Protein AF-A0A0B1T6F0-F1 (afdb_monomer_lite)

Foldseek 3Di:
DDDPPPPVVVLQAKFKFFQDWADDPVPPDIRDGGFTWHWDDPPDQQKIWTDTPPDPVRDIDIDTPVRIDIAHGQKDKDADCAWDADVVVRDTDHHGGIDIGGHD

Secondary structure (DSSP, 8-state):
-------TTTTTS-EEEE-S-B--TTSPPPB-TT-EEEEEP-S-SSEEEEEETT-TT---EEEEGGGEEEEPTTEEEEE--S-EEEGGGTEEE-TT-EEEEE--

Organism: Oesophagostomum dentatum (NCBI:txid61180)

Structure (mmCIF, N/CA/C/O backbone):
data_AF-A0A0B1T6F0-F1
#
_entry.id   AF-A0A0B1T6F0-F1
#
loop_
_atom_site.group_PDB
_atom_site.id
_atom_site.type_symbol
_atom_site.label_atom_id
_atom_site.label_alt_id
_atom_site.label_comp_id
_atom_site.label_asym_id
_atom_site.label_entity_id
_atom_site.label_seq_id
_atom_site.pdbx_PDB_ins_code
_atom_site.Cartn_x
_atom_site.Cartn_y
_atom_site.Cartn_z
_atom_site.occupancy
_atom_site.B_iso_or_equiv
_atom_site.auth_seq_id
_atom_site.auth_comp_id
_atom_site.auth_asym_id
_atom_site.auth_atom_id
_atom_site.pdbx_PDB_model_num
ATOM 1 N N . MET A 1 1 ? 20.802 -20.858 14.584 1.00 33.06 1 MET A N 1
ATOM 2 C CA . MET A 1 1 ? 19.427 -20.332 14.430 1.00 33.06 1 MET A CA 1
ATOM 3 C C . MET A 1 1 ? 19.444 -18.860 14.827 1.00 33.06 1 MET A C 1
ATOM 5 O O . MET A 1 1 ? 19.385 -18.563 16.009 1.00 33.06 1 MET A O 1
ATOM 9 N N . SER A 1 2 ? 19.662 -17.945 13.875 1.00 32.31 2 SER A N 1
ATOM 10 C CA . SER A 1 2 ? 19.723 -16.509 14.184 1.00 32.31 2 SER A CA 1
ATOM 11 C C . SER A 1 2 ? 18.312 -15.927 14.134 1.00 32.31 2 SER A C 1
ATOM 13 O O . SER A 1 2 ? 17.661 -15.950 13.089 1.00 32.31 2 SER A O 1
ATOM 15 N N . SER A 1 3 ? 17.831 -15.483 15.293 1.00 40.06 3 SER A N 1
ATOM 16 C CA . SER A 1 3 ? 16.549 -14.807 15.467 1.00 40.06 3 SER A CA 1
ATOM 17 C C . SER A 1 3 ? 16.570 -13.490 14.689 1.00 40.06 3 SER A C 1
ATOM 19 O O . SER A 1 3 ? 17.365 -12.598 14.992 1.00 40.06 3 SER A O 1
ATOM 21 N N . ARG A 1 4 ? 15.723 -13.374 13.658 1.00 49.31 4 ARG A N 1
ATOM 22 C CA . ARG A 1 4 ? 15.510 -12.128 12.912 1.00 49.31 4 ARG A CA 1
ATOM 23 C C . ARG A 1 4 ? 14.767 -11.148 13.820 1.00 49.31 4 ARG A C 1
ATOM 25 O O . ARG A 1 4 ? 13.549 -11.026 13.746 1.00 49.31 4 ARG A O 1
ATOM 32 N N . ARG A 1 5 ? 15.499 -10.456 14.694 1.00 43.06 5 ARG A N 1
ATOM 33 C CA . ARG A 1 5 ? 15.021 -9.212 15.301 1.00 43.06 5 ARG A CA 1
ATOM 34 C C . ARG A 1 5 ? 14.833 -8.217 14.159 1.00 43.06 5 ARG A C 1
ATOM 36 O O . ARG A 1 5 ? 15.804 -7.620 13.707 1.00 43.06 5 ARG A O 1
ATOM 43 N N . GLY A 1 6 ? 13.599 -8.078 13.674 1.00 45.72 6 GLY A N 1
ATOM 44 C CA . GLY A 1 6 ? 13.203 -6.882 12.941 1.00 45.72 6 GLY A CA 1
ATOM 45 C C . GLY A 1 6 ? 13.559 -5.691 13.822 1.00 45.72 6 GLY A C 1
ATOM 46 O O . GLY A 1 6 ? 13.142 -5.632 14.980 1.00 45.72 6 GLY A O 1
ATOM 47 N N . SER A 1 7 ? 14.446 -4.831 13.336 1.00 44.28 7 SER A N 1
ATOM 48 C CA . SER A 1 7 ? 14.979 -3.711 14.097 1.00 44.28 7 SER A CA 1
ATOM 49 C C . SER A 1 7 ? 13.817 -2.849 14.586 1.00 44.28 7 SER A C 1
ATOM 51 O O . SER A 1 7 ? 13.143 -2.218 13.778 1.00 44.28 7 SER A O 1
ATOM 53 N N . ALA A 1 8 ? 13.593 -2.793 15.902 1.00 46.66 8 ALA A N 1
ATOM 54 C CA . ALA A 1 8 ? 12.579 -1.925 16.511 1.00 46.66 8 ALA A CA 1
ATOM 55 C C . ALA A 1 8 ? 12.738 -0.450 16.081 1.00 46.66 8 ALA A C 1
ATOM 57 O O . ALA A 1 8 ? 11.772 0.300 16.078 1.00 46.66 8 ALA A O 1
ATOM 58 N N . ALA A 1 9 ? 13.939 -0.058 15.639 1.00 42.50 9 ALA A N 1
ATOM 59 C CA . ALA A 1 9 ? 14.231 1.247 15.058 1.00 42.50 9 ALA A CA 1
ATOM 60 C C . ALA A 1 9 ? 13.461 1.548 13.754 1.00 42.50 9 ALA A C 1
ATOM 62 O O . ALA A 1 9 ? 13.019 2.676 13.577 1.00 42.50 9 ALA A O 1
ATOM 63 N N . ALA A 1 10 ? 13.231 0.561 12.878 1.00 48.50 10 ALA A N 1
ATOM 64 C CA . ALA A 1 10 ? 12.471 0.760 11.635 1.00 48.50 10 ALA A CA 1
ATOM 65 C C . ALA A 1 10 ? 10.959 0.926 11.888 1.00 48.50 10 ALA A C 1
ATOM 67 O O . ALA A 1 10 ? 10.236 1.504 11.081 1.00 48.50 10 ALA A O 1
ATOM 68 N N . MET A 1 11 ? 10.475 0.461 13.047 1.00 49.25 11 MET A N 1
ATOM 69 C CA . MET A 1 11 ? 9.099 0.698 13.496 1.00 49.25 11 MET A CA 1
ATOM 70 C C . MET A 1 11 ? 8.886 2.136 14.005 1.00 49.25 11 MET A C 1
ATOM 72 O O . MET A 1 11 ? 7.743 2.564 14.118 1.00 49.25 11 MET A O 1
ATOM 76 N N . LEU A 1 12 ? 9.955 2.892 14.298 1.00 46.78 12 LEU A N 1
ATOM 77 C CA . LEU A 1 12 ? 9.871 4.231 14.899 1.00 46.78 12 LEU A CA 1
ATOM 78 C C . LEU A 1 12 ? 9.815 5.376 13.877 1.00 46.78 12 LEU A C 1
ATOM 80 O O . LEU A 1 12 ? 9.325 6.451 14.208 1.00 46.78 12 LEU A O 1
ATOM 84 N N . THR A 1 13 ? 10.280 5.175 12.644 1.00 54.91 13 THR A N 1
ATOM 85 C CA . THR A 1 13 ? 10.396 6.248 11.634 1.00 54.91 13 THR A CA 1
ATOM 86 C C . THR A 1 13 ? 9.156 6.460 10.766 1.00 54.91 13 THR A C 1
ATOM 88 O O . THR A 1 13 ? 9.182 7.292 9.864 1.00 54.91 13 THR A O 1
ATOM 91 N N . GLY A 1 14 ? 8.061 5.745 11.034 1.00 69.44 14 GLY A N 1
ATOM 92 C CA . GLY A 1 14 ? 6.927 5.697 10.114 1.00 69.44 14 GLY A CA 1
ATOM 93 C C . GLY A 1 14 ? 7.323 5.126 8.744 1.00 69.44 14 GLY A C 1
ATOM 94 O O . GLY A 1 14 ? 8.467 4.725 8.520 1.00 69.44 14 GLY A O 1
ATOM 95 N N . GLY A 1 15 ? 6.371 5.011 7.826 1.00 87.56 15 GLY A N 1
ATOM 96 C CA . GLY A 1 15 ? 6.638 4.532 6.466 1.00 87.56 15 GLY A CA 1
ATOM 97 C C . GLY A 1 15 ? 5.426 3.895 5.811 1.00 87.56 15 GLY A C 1
ATOM 98 O O . GLY A 1 15 ? 4.384 3.741 6.440 1.00 87.56 15 GLY A O 1
ATOM 99 N N . TYR A 1 16 ? 5.554 3.519 4.542 1.00 93.94 16 TYR A N 1
ATOM 100 C CA . TYR A 1 16 ? 4.444 2.934 3.802 1.00 93.94 16 TYR A CA 1
ATOM 101 C C . TYR A 1 16 ? 4.429 1.414 3.940 1.00 93.94 16 TYR A C 1
ATOM 103 O O . TYR A 1 16 ? 5.463 0.748 3.849 1.00 93.94 16 TYR A O 1
ATOM 111 N N . VAL A 1 17 ? 3.236 0.867 4.147 1.00 95.38 17 VAL A N 1
ATOM 112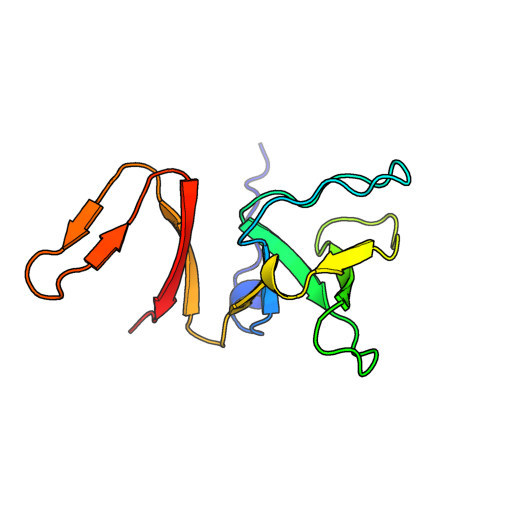 C CA . VAL A 1 17 ? 2.972 -0.573 4.154 1.00 95.38 17 VAL A CA 1
ATOM 113 C C . VAL A 1 17 ? 2.003 -0.920 3.034 1.00 95.38 17 VAL A C 1
ATOM 115 O O . VAL A 1 17 ? 1.064 -0.170 2.776 1.00 95.38 17 VAL A O 1
ATOM 118 N N . VAL A 1 18 ? 2.206 -2.059 2.380 1.00 95.38 18 VAL A N 1
ATOM 119 C CA . VAL A 1 18 ? 1.298 -2.578 1.354 1.00 95.38 18 VAL A CA 1
ATOM 120 C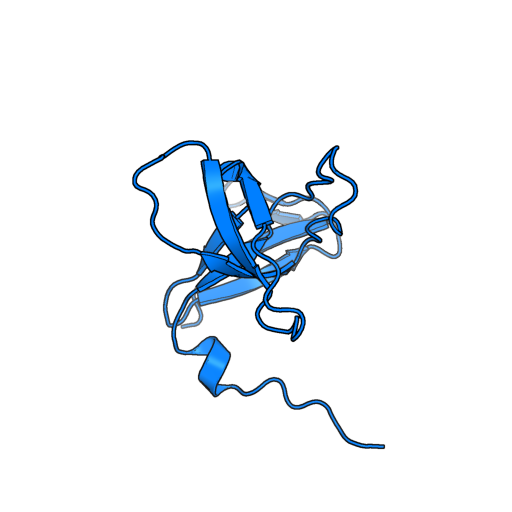 C . VAL A 1 18 ? 0.006 -3.081 2.003 1.00 95.38 18 VAL A C 1
ATOM 122 O O . VAL A 1 18 ? 0.027 -3.990 2.836 1.00 95.38 18 VAL A O 1
ATOM 125 N N . ILE A 1 19 ? -1.122 -2.502 1.594 1.00 96.00 19 ILE A N 1
ATOM 126 C CA . ILE A 1 19 ? -2.485 -2.836 2.037 1.00 96.00 19 ILE A CA 1
ATOM 127 C C . ILE A 1 19 ? -3.350 -3.461 0.934 1.00 96.00 19 ILE A C 1
ATOM 129 O O . ILE A 1 19 ? -4.380 -4.051 1.249 1.00 96.00 19 ILE A O 1
ATOM 133 N N . HIS A 1 20 ? -2.922 -3.386 -0.331 1.00 95.62 20 HIS A N 1
ATOM 134 C CA . HIS A 1 20 ? -3.488 -4.170 -1.430 1.00 95.62 20 HIS A CA 1
ATOM 135 C C . HIS A 1 20 ? -2.369 -4.769 -2.276 1.00 95.62 20 HIS A C 1
ATOM 137 O O . HIS A 1 20 ? -1.398 -4.087 -2.606 1.00 95.62 20 HIS A O 1
ATOM 143 N N . GLU A 1 21 ? -2.527 -6.036 -2.652 1.00 94.44 21 GLU A N 1
ATOM 144 C CA . GLU A 1 21 ? -1.598 -6.694 -3.569 1.00 94.44 21 GLU A CA 1
ATOM 145 C C . GLU A 1 21 ? -1.665 -6.061 -4.957 1.00 94.44 21 GLU A C 1
ATOM 147 O O . GLU A 1 21 ? -2.717 -5.604 -5.411 1.00 94.44 21 GLU A O 1
ATOM 152 N N . TYR A 1 22 ? -0.530 -6.056 -5.646 1.00 95.00 22 TYR A N 1
ATOM 153 C CA . TYR A 1 22 ? -0.444 -5.540 -7.004 1.00 95.00 22 TYR A CA 1
ATOM 154 C C . TYR A 1 22 ? 0.612 -6.302 -7.792 1.00 95.00 22 TYR A C 1
ATOM 156 O O . TYR A 1 22 ? 1.769 -6.370 -7.383 1.00 95.00 22 TYR A O 1
ATOM 164 N N . ALA A 1 23 ? 0.218 -6.857 -8.935 1.00 94.06 23 ALA A N 1
ATOM 165 C CA . ALA A 1 23 ? 1.106 -7.552 -9.855 1.00 94.06 23 ALA A CA 1
ATOM 166 C C . ALA A 1 23 ? 1.282 -6.707 -11.129 1.00 94.06 23 ALA A C 1
ATOM 168 O O . ALA A 1 23 ? 0.364 -6.646 -11.950 1.00 94.06 23 ALA A O 1
ATOM 169 N N . PRO A 1 24 ? 2.437 -6.043 -11.310 1.00 88.75 24 PRO A N 1
ATOM 170 C CA . PRO A 1 24 ? 2.715 -5.271 -12.514 1.00 88.75 24 PRO A CA 1
ATOM 171 C C . PRO A 1 24 ? 2.736 -6.164 -13.763 1.00 88.75 24 PRO A C 1
ATOM 173 O O . PRO A 1 24 ? 3.330 -7.242 -13.762 1.00 88.75 24 PRO A O 1
ATOM 176 N N . SER A 1 25 ? 2.179 -5.686 -14.877 1.00 87.94 25 SER A N 1
ATOM 177 C CA . SER A 1 25 ? 2.191 -6.416 -16.158 1.00 87.94 25 SER A CA 1
ATOM 178 C C . SER A 1 25 ? 3.582 -6.525 -16.800 1.00 87.94 25 SER A C 1
ATOM 180 O O . SER A 1 25 ? 3.799 -7.350 -17.682 1.00 87.94 25 SER A O 1
ATOM 182 N N . ASN A 1 26 ? 4.547 -5.722 -16.344 1.00 84.69 26 ASN A N 1
ATOM 183 C CA . ASN A 1 26 ? 5.918 -5.669 -16.860 1.00 84.69 26 ASN A CA 1
ATOM 184 C C . ASN A 1 26 ? 6.859 -6.750 -16.278 1.00 84.69 26 ASN A C 1
ATOM 186 O O . ASN A 1 26 ? 8.079 -6.651 -16.426 1.00 84.69 26 ASN A O 1
ATOM 190 N N . GLY A 1 27 ? 6.316 -7.750 -15.574 1.00 81.81 27 GLY A N 1
ATOM 191 C CA . GLY A 1 27 ? 7.085 -8.847 -14.980 1.00 81.81 27 GLY A CA 1
ATOM 192 C C . GLY A 1 27 ? 7.925 -8.455 -13.760 1.00 81.81 27 GLY A C 1
ATOM 193 O O . GLY A 1 27 ? 8.783 -9.229 -13.332 1.00 81.81 27 GLY A O 1
ATOM 194 N N . ALA A 1 28 ? 7.732 -7.261 -13.192 1.00 84.12 28 ALA A N 1
ATOM 195 C CA . ALA A 1 28 ? 8.287 -6.940 -11.882 1.00 84.12 28 ALA A CA 1
ATOM 196 C C . ALA A 1 28 ? 7.623 -7.792 -10.785 1.00 84.12 28 ALA A C 1
ATOM 198 O O . ALA A 1 28 ? 6.472 -8.208 -10.909 1.00 84.12 28 ALA A O 1
ATOM 199 N N . ALA A 1 29 ? 8.361 -8.052 -9.702 1.00 87.12 29 ALA A N 1
ATOM 200 C CA . ALA A 1 29 ? 7.836 -8.816 -8.575 1.00 87.12 29 ALA A CA 1
ATOM 201 C C . ALA A 1 29 ? 6.585 -8.126 -7.987 1.00 87.12 29 ALA A C 1
ATOM 203 O O . ALA A 1 29 ? 6.592 -6.893 -7.868 1.00 87.12 29 ALA A O 1
ATOM 204 N N . PRO A 1 30 ? 5.544 -8.885 -7.598 1.00 92.19 30 PRO A N 1
ATOM 205 C CA . PRO A 1 30 ? 4.295 -8.325 -7.091 1.00 92.19 30 PRO A CA 1
ATOM 206 C C . PRO A 1 30 ? 4.465 -7.710 -5.699 1.00 92.19 30 PRO A C 1
ATOM 208 O O . PRO A 1 30 ? 5.277 -8.177 -4.901 1.00 92.19 30 PRO A O 1
ATOM 211 N N . LEU A 1 31 ? 3.706 -6.659 -5.400 1.00 93.06 31 LEU A N 1
ATOM 212 C CA . LEU A 1 31 ? 3.552 -6.152 -4.038 1.00 93.06 31 LEU A CA 1
ATOM 213 C C . LEU A 1 31 ? 2.703 -7.128 -3.229 1.00 93.06 31 LEU A C 1
ATOM 215 O O . LEU A 1 31 ? 1.620 -7.515 -3.674 1.00 93.06 31 LEU A O 1
ATOM 219 N N . VAL A 1 32 ? 3.191 -7.492 -2.046 1.00 93.56 32 VAL A N 1
ATOM 220 C CA . VAL A 1 32 ? 2.530 -8.445 -1.148 1.00 93.56 32 VAL A CA 1
ATOM 221 C C . VAL A 1 32 ? 2.066 -7.731 0.117 1.00 93.56 32 VAL A C 1
ATOM 223 O O . VAL A 1 32 ? 2.750 -6.848 0.632 1.00 93.56 32 VAL A O 1
ATOM 226 N N . LEU A 1 33 ? 0.900 -8.118 0.637 1.00 93.75 33 LEU A N 1
ATOM 227 C CA . LEU A 1 33 ? 0.321 -7.525 1.845 1.00 93.75 33 LEU A CA 1
ATOM 228 C C . LEU A 1 33 ? 1.295 -7.525 3.026 1.00 93.75 33 LEU A C 1
ATOM 230 O O . LEU A 1 33 ? 1.871 -8.554 3.383 1.00 93.75 33 LEU A O 1
ATOM 234 N N . GLY A 1 34 ? 1.411 -6.372 3.682 1.00 91.62 34 GLY A N 1
ATOM 235 C CA . GLY A 1 34 ? 2.271 -6.176 4.845 1.00 91.62 34 GLY A CA 1
ATOM 236 C C . GLY A 1 34 ? 3.739 -5.885 4.521 1.00 91.62 34 GLY A C 1
ATOM 237 O O . GLY A 1 34 ? 4.494 -5.590 5.448 1.00 91.62 34 GLY A O 1
ATOM 238 N N . GLU A 1 35 ? 4.162 -5.931 3.251 1.00 92.25 35 GLU A N 1
ATOM 239 C CA . GLU A 1 35 ? 5.500 -5.473 2.864 1.00 92.25 35 GLU A CA 1
ATOM 240 C C . GLU A 1 35 ? 5.670 -3.978 3.153 1.00 92.25 35 GLU A C 1
ATOM 242 O O . GLU A 1 35 ? 4.741 -3.185 2.990 1.00 92.25 35 GLU A O 1
ATOM 247 N N . ARG A 1 36 ? 6.877 -3.585 3.567 1.00 92.50 36 ARG A N 1
ATOM 248 C CA . ARG A 1 36 ? 7.248 -2.180 3.747 1.00 92.50 36 ARG A CA 1
ATOM 249 C C . ARG A 1 36 ? 7.912 -1.637 2.491 1.00 92.50 36 ARG A C 1
ATOM 251 O O . ARG A 1 36 ? 8.763 -2.295 1.883 1.00 92.50 36 ARG A O 1
ATOM 258 N N . VAL A 1 37 ? 7.516 -0.425 2.120 1.00 92.75 37 VAL A N 1
ATOM 259 C CA . VAL A 1 37 ? 7.975 0.268 0.916 1.00 92.75 37 VAL A CA 1
ATOM 260 C C . VAL A 1 37 ? 8.420 1.680 1.285 1.00 92.75 37 VAL A C 1
ATOM 262 O O . VAL A 1 37 ? 7.748 2.395 2.029 1.00 92.75 37 VAL A O 1
ATOM 265 N N . HIS A 1 38 ? 9.552 2.099 0.735 1.00 92.06 38 HIS A N 1
ATOM 266 C CA . HIS A 1 38 ? 9.985 3.488 0.726 1.00 92.06 38 HIS A CA 1
ATOM 267 C C . HIS A 1 38 ? 9.422 4.153 -0.524 1.00 92.06 38 HIS A C 1
ATOM 269 O O . HIS A 1 38 ? 9.873 3.862 -1.632 1.00 92.06 38 HIS A O 1
ATOM 275 N N . VAL A 1 39 ? 8.410 5.003 -0.345 1.00 92.12 39 VAL A N 1
ATOM 276 C CA . VAL A 1 39 ? 7.814 5.777 -1.439 1.00 92.12 39 VAL A CA 1
ATOM 277 C C . VAL A 1 39 ? 8.717 6.958 -1.780 1.00 92.12 39 VAL A C 1
ATOM 279 O O . VAL A 1 39 ? 9.217 7.646 -0.891 1.00 92.12 39 VAL A O 1
ATOM 282 N N . VAL A 1 40 ? 8.909 7.177 -3.075 1.00 90.88 40 VAL A N 1
ATOM 283 C CA . VAL A 1 40 ? 9.599 8.328 -3.651 1.00 90.88 40 VAL A CA 1
ATOM 284 C C . VAL A 1 40 ? 8.538 9.278 -4.189 1.00 90.88 40 VAL A C 1
ATOM 286 O O . VAL A 1 40 ? 7.693 8.865 -4.982 1.00 90.88 40 VAL A O 1
ATOM 289 N N . ASP A 1 41 ? 8.589 10.536 -3.757 1.00 80.75 41 ASP A N 1
ATOM 290 C CA . ASP A 1 41 ? 7.687 11.571 -4.254 1.00 80.75 41 ASP A CA 1
ATOM 291 C C . ASP A 1 41 ? 7.980 11.874 -5.731 1.00 80.75 41 ASP A C 1
ATOM 293 O O . ASP A 1 41 ? 9.115 12.166 -6.114 1.00 80.75 41 ASP A O 1
ATOM 297 N N . ASN A 1 42 ? 6.946 11.772 -6.557 1.00 88.31 42 ASN A N 1
ATOM 298 C CA . ASN A 1 42 ? 6.954 12.061 -7.98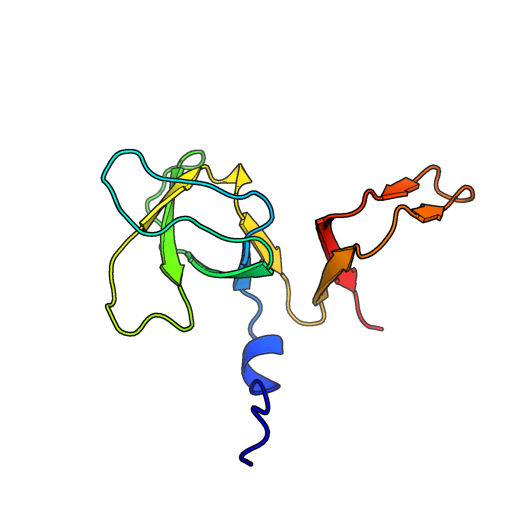8 1.00 88.31 42 ASN A CA 1
ATOM 299 C C . ASN A 1 42 ? 5.906 13.118 -8.378 1.00 88.31 42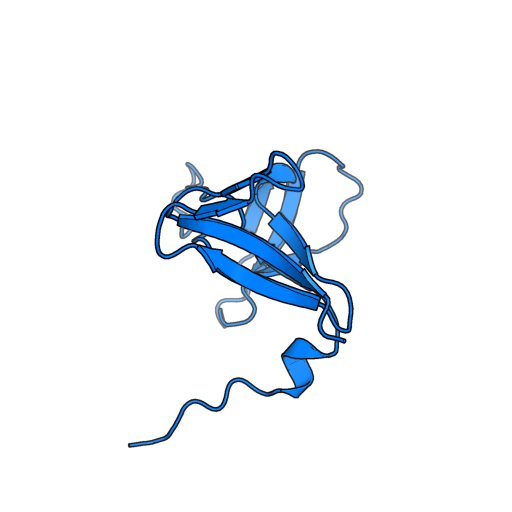 ASN A C 1
ATOM 301 O O . ASN A 1 42 ? 5.783 13.429 -9.562 1.00 88.31 42 ASN A O 1
ATOM 305 N N . GLY A 1 43 ? 5.150 13.653 -7.412 1.00 89.06 43 GLY A N 1
ATOM 306 C CA . GLY A 1 43 ? 4.053 14.591 -7.640 1.00 89.06 43 GLY A CA 1
ATOM 307 C C . GLY A 1 43 ? 2.770 13.995 -8.240 1.00 89.06 43 GLY A C 1
ATOM 308 O O . GLY A 1 43 ? 1.834 14.759 -8.477 1.00 89.06 43 GLY A O 1
ATOM 309 N N . ASP A 1 44 ? 2.693 12.682 -8.484 1.00 93.38 44 ASP A N 1
ATOM 310 C CA . ASP A 1 44 ? 1.480 12.011 -8.970 1.00 93.38 44 ASP A CA 1
ATOM 311 C C . ASP A 1 44 ? 0.670 11.460 -7.775 1.00 93.38 44 ASP A C 1
ATOM 313 O O . ASP A 1 44 ? 1.182 10.649 -6.997 1.00 93.38 44 ASP A O 1
ATOM 317 N N . PRO A 1 45 ? -0.586 11.902 -7.580 1.00 92.50 45 PRO A N 1
ATOM 318 C CA . PRO A 1 45 ? -1.402 11.473 -6.447 1.00 92.50 45 PRO A CA 1
ATOM 319 C C . PRO A 1 45 ? -1.981 10.057 -6.596 1.00 92.50 45 PRO A C 1
ATOM 321 O O . PRO A 1 45 ? -2.340 9.444 -5.590 1.00 92.50 45 PRO A O 1
ATOM 324 N N . ASP A 1 46 ? -2.092 9.543 -7.821 1.00 95.94 46 ASP A N 1
ATOM 325 C CA . ASP A 1 46 ? -2.753 8.273 -8.130 1.00 95.94 46 ASP A CA 1
ATOM 326 C C . ASP A 1 46 ? -1.742 7.135 -8.312 1.00 95.94 46 ASP A C 1
ATOM 328 O O . ASP A 1 46 ? -2.051 5.972 -8.027 1.00 95.94 46 ASP A O 1
ATOM 332 N N . TRP A 1 47 ? -0.525 7.459 -8.753 1.00 95.25 47 TRP A N 1
ATOM 333 C CA . TRP A 1 47 ? 0.548 6.506 -9.022 1.00 95.25 47 TRP A CA 1
ATOM 334 C C . TRP A 1 47 ? 1.826 6.857 -8.276 1.00 95.25 47 TRP A C 1
ATOM 336 O O . TRP A 1 47 ? 2.483 7.857 -8.546 1.00 95.25 47 TRP A O 1
ATOM 346 N N . LEU A 1 48 ? 2.241 5.959 -7.389 1.00 94.94 48 LEU A N 1
ATOM 347 C CA . LEU A 1 48 ? 3.448 6.122 -6.594 1.00 94.94 48 LEU A CA 1
ATOM 348 C C . LEU A 1 48 ? 4.603 5.313 -7.174 1.00 94.94 48 LEU A C 1
ATOM 350 O O . LEU A 1 48 ? 4.411 4.265 -7.803 1.00 94.94 48 LEU A O 1
ATOM 354 N N . HIS A 1 49 ? 5.819 5.769 -6.877 1.00 93.38 49 HIS A N 1
ATOM 355 C CA . HIS A 1 49 ? 7.026 4.974 -7.056 1.00 93.38 49 HIS A CA 1
ATOM 356 C C . HIS A 1 49 ? 7.655 4.625 -5.715 1.00 93.38 49 HIS A C 1
ATOM 358 O O . HIS A 1 49 ? 7.537 5.368 -4.743 1.00 93.38 49 HIS A O 1
ATOM 364 N N . GLY A 1 50 ? 8.363 3.502 -5.649 1.00 92.00 50 GLY A N 1
ATOM 365 C CA . GLY A 1 50 ? 9.081 3.152 -4.432 1.00 92.00 50 GLY A CA 1
ATOM 366 C C . GLY A 1 50 ? 9.953 1.914 -4.527 1.00 92.00 50 GLY A C 1
ATOM 367 O O . GLY A 1 50 ? 9.978 1.213 -5.542 1.00 92.00 50 GLY A O 1
ATOM 368 N N . PHE A 1 51 ? 10.649 1.651 -3.427 1.00 91.38 51 PHE A N 1
ATOM 369 C CA . PHE A 1 51 ? 11.543 0.511 -3.241 1.00 91.38 51 PHE A CA 1
ATOM 370 C C . PHE A 1 51 ? 11.089 -0.315 -2.042 1.00 91.38 51 PHE A C 1
ATOM 372 O O . PHE A 1 51 ? 10.701 0.243 -1.015 1.00 91.38 51 PHE A O 1
ATOM 379 N N . ARG A 1 52 ? 11.157 -1.644 -2.129 1.00 90.19 52 ARG A N 1
ATOM 380 C CA . ARG A 1 52 ? 10.899 -2.498 -0.960 1.00 90.19 52 ARG A CA 1
ATOM 381 C C . ARG A 1 52 ? 12.036 -2.356 0.048 1.00 90.19 52 ARG A C 1
ATOM 383 O O . ARG A 1 52 ? 13.200 -2.455 -0.324 1.00 90.19 52 ARG A O 1
ATOM 390 N N . GLU A 1 53 ? 11.702 -2.231 1.328 1.00 86.62 53 GLU A N 1
ATOM 391 C CA . GLU A 1 53 ? 12.681 -2.031 2.412 1.00 86.62 53 GLU A CA 1
ATOM 392 C C . GLU A 1 53 ? 13.722 -3.166 2.516 1.00 86.62 53 GLU A C 1
ATOM 394 O O . GLU A 1 53 ? 14.862 -2.954 2.925 1.00 86.62 53 GLU A O 1
ATOM 399 N N . HIS A 1 54 ? 13.355 -4.391 2.133 1.00 81.00 54 HIS A N 1
ATOM 400 C CA . HIS A 1 54 ? 14.237 -5.562 2.213 1.00 81.00 54 HIS A CA 1
ATOM 401 C C . HIS A 1 54 ? 14.816 -6.009 0.865 1.00 81.00 54 HIS A C 1
ATOM 403 O O . HIS A 1 54 ? 15.536 -7.011 0.815 1.00 81.00 54 HIS A O 1
ATOM 409 N N . ASP A 1 55 ? 14.522 -5.292 -0.219 1.00 80.44 55 ASP A N 1
ATOM 410 C CA . ASP A 1 55 ? 14.982 -5.647 -1.557 1.00 80.44 55 ASP A CA 1
ATOM 411 C C . ASP A 1 55 ? 16.269 -4.896 -1.905 1.00 80.44 55 ASP A C 1
ATOM 413 O O . ASP A 1 55 ? 16.278 -3.692 -2.148 1.00 80.44 55 ASP A O 1
ATOM 417 N N . ARG A 1 56 ? 17.380 -5.635 -1.946 1.00 77.44 56 ARG A N 1
ATOM 418 C CA . ARG A 1 56 ? 18.706 -5.095 -2.284 1.00 77.44 56 ARG A CA 1
ATOM 419 C C . ARG A 1 56 ? 18.917 -4.890 -3.781 1.00 77.44 56 ARG A C 1
ATOM 421 O O . ARG A 1 56 ? 19.993 -4.457 -4.173 1.00 77.44 56 ARG A O 1
ATOM 428 N N . THR A 1 57 ? 17.948 -5.249 -4.621 1.00 78.88 57 THR A N 1
ATOM 429 C CA . THR A 1 57 ? 18.061 -5.025 -6.067 1.00 78.88 57 THR A CA 1
ATOM 430 C C . THR A 1 57 ? 17.881 -3.558 -6.447 1.00 78.88 57 THR A C 1
ATOM 432 O O . THR A 1 57 ? 18.145 -3.216 -7.596 1.00 78.88 57 THR A O 1
ATOM 435 N N . GLU A 1 58 ? 17.422 -2.714 -5.510 1.00 77.94 58 GLU A N 1
ATOM 436 C CA . GLU A 1 58 ? 17.141 -1.285 -5.724 1.00 77.94 58 GLU A CA 1
ATOM 437 C C . GLU A 1 58 ? 16.268 -1.043 -6.968 1.00 77.94 58 GLU A C 1
ATOM 439 O O . GLU A 1 58 ? 16.361 -0.022 -7.648 1.00 77.94 58 GLU A O 1
ATOM 444 N N . ARG A 1 59 ? 15.396 -2.004 -7.298 1.00 85.94 59 ARG A N 1
ATOM 445 C CA . ARG A 1 59 ? 14.520 -1.895 -8.459 1.00 85.94 59 ARG A CA 1
ATOM 446 C C . ARG A 1 59 ? 13.333 -1.004 -8.119 1.00 85.94 59 ARG A C 1
ATOM 448 O O . ARG A 1 59 ? 12.521 -1.346 -7.261 1.00 85.94 59 ARG A O 1
ATOM 455 N N . LEU A 1 60 ? 13.212 0.107 -8.841 1.00 89.88 60 LEU A N 1
ATOM 456 C CA . LEU A 1 60 ? 12.077 1.011 -8.709 1.00 89.88 60 LEU A CA 1
ATOM 457 C C . LEU A 1 60 ? 10.789 0.319 -9.177 1.00 89.88 60 LEU A C 1
ATOM 459 O O . LEU A 1 60 ? 10.719 -0.222 -10.285 1.00 89.88 60 LEU A O 1
ATOM 463 N N . LEU A 1 61 ? 9.765 0.348 -8.331 1.00 91.31 61 LEU A N 1
ATOM 464 C CA . LEU A 1 61 ? 8.424 -0.149 -8.626 1.00 91.31 61 LEU A CA 1
ATOM 465 C C . LEU A 1 61 ? 7.490 1.037 -8.837 1.00 91.31 61 LEU A C 1
ATOM 467 O O . LEU A 1 61 ? 7.672 2.079 -8.218 1.00 91.31 61 LEU A O 1
ATOM 471 N N . SER A 1 62 ? 6.488 0.861 -9.695 1.00 93.44 62 SER A N 1
ATOM 472 C CA . SER A 1 62 ? 5.396 1.824 -9.887 1.00 93.44 62 SER A CA 1
ATOM 473 C C . SER A 1 62 ? 4.083 1.119 -9.587 1.00 93.44 62 SER A C 1
ATOM 475 O O . SER A 1 62 ? 3.876 0.010 -10.088 1.00 93.44 62 SER A O 1
ATOM 477 N N . PHE A 1 63 ? 3.230 1.715 -8.763 1.00 95.31 63 PHE A N 1
ATOM 478 C CA . PHE A 1 63 ? 2.007 1.080 -8.274 1.00 95.31 63 PHE A CA 1
ATOM 479 C C . PHE A 1 63 ? 0.925 2.118 -7.938 1.00 95.31 63 PHE A C 1
ATOM 481 O O . PHE A 1 63 ? 1.262 3.262 -7.630 1.00 95.31 63 PHE A O 1
ATOM 488 N N . PRO A 1 64 ? -0.366 1.736 -7.961 1.00 96.62 64 PRO A N 1
ATOM 489 C CA . PRO A 1 64 ? -1.446 2.618 -7.530 1.00 96.62 64 PRO A CA 1
ATOM 490 C C . PRO A 1 64 ? -1.267 3.065 -6.077 1.00 96.62 64 PRO A C 1
ATOM 492 O O . PRO A 1 64 ? -0.943 2.247 -5.211 1.00 96.62 64 PRO A O 1
ATOM 495 N N . ALA A 1 65 ? -1.544 4.332 -5.778 1.00 95.75 65 ALA A N 1
ATOM 496 C CA . ALA A 1 65 ? -1.435 4.882 -4.426 1.00 95.75 65 ALA A CA 1
ATOM 497 C C . ALA A 1 65 ? -2.279 4.100 -3.404 1.00 95.75 65 ALA A C 1
ATOM 499 O O . ALA A 1 65 ? -1.864 3.898 -2.265 1.00 95.75 65 ALA A O 1
ATOM 500 N N . THR A 1 66 ? -3.420 3.552 -3.838 1.00 95.94 66 THR A N 1
ATOM 501 C CA . THR A 1 66 ? -4.319 2.717 -3.023 1.00 95.94 66 THR A CA 1
ATOM 502 C C . THR A 1 66 ? -3.693 1.408 -2.539 1.00 95.94 66 THR A C 1
ATOM 504 O O . THR A 1 66 ? -4.249 0.750 -1.657 1.00 95.94 66 THR A O 1
ATOM 507 N N . CYS A 1 67 ? -2.565 0.984 -3.114 1.00 96.25 67 CYS A N 1
ATOM 508 C CA . CYS A 1 67 ? -1.871 -0.232 -2.702 1.00 96.25 67 CYS A CA 1
ATOM 509 C C . CYS A 1 67 ? -1.136 -0.081 -1.378 1.00 96.25 67 CYS A C 1
ATOM 511 O O . CYS A 1 67 ? -0.832 -1.099 -0.759 1.00 96.25 67 CYS A O 1
ATOM 513 N N . VAL A 1 68 ? -0.863 1.143 -0.929 1.00 95.81 68 VAL A N 1
ATOM 514 C CA . VAL A 1 68 ? -0.099 1.397 0.290 1.00 95.81 68 VAL A CA 1
ATOM 515 C C . VAL A 1 68 ? -0.834 2.333 1.240 1.00 95.81 68 VAL A C 1
ATOM 517 O O . VAL A 1 68 ? -1.692 3.113 0.842 1.00 95.81 68 VAL A O 1
ATOM 520 N N . ALA A 1 69 ? -0.478 2.264 2.517 1.00 95.19 69 ALA A N 1
ATOM 521 C CA . ALA A 1 69 ? -0.909 3.218 3.525 1.00 95.19 69 ALA A CA 1
ATOM 522 C C . ALA A 1 69 ? 0.284 3.684 4.356 1.00 95.19 69 ALA A C 1
ATOM 524 O O . ALA A 1 69 ? 1.204 2.910 4.631 1.00 95.19 69 ALA A O 1
ATOM 525 N N . LEU A 1 70 ? 0.260 4.956 4.750 1.00 93.00 70 LEU A N 1
ATOM 526 C CA . LEU A 1 70 ? 1.266 5.540 5.626 1.00 93.00 70 LEU A CA 1
ATOM 527 C C . LEU A 1 70 ? 1.013 5.098 7.071 1.00 93.00 70 LEU A C 1
ATOM 529 O O . LEU A 1 70 ? -0.068 5.316 7.607 1.00 93.00 70 LEU A O 1
ATOM 533 N N . VAL A 1 71 ? 2.029 4.512 7.694 1.00 93.06 71 VAL A N 1
ATOM 534 C CA . VAL A 1 71 ? 2.086 4.188 9.120 1.00 93.06 71 VAL A CA 1
ATOM 535 C C . VAL A 1 71 ? 2.847 5.311 9.812 1.00 93.06 71 VAL A C 1
ATOM 537 O O . VAL A 1 71 ? 4.014 5.553 9.492 1.00 93.06 71 VAL A O 1
ATOM 540 N N . GLN A 1 72 ? 2.203 6.012 10.737 1.00 90.88 72 GLN A N 1
ATOM 541 C CA . GLN A 1 72 ? 2.824 7.085 11.511 1.00 90.88 72 GLN A CA 1
ATOM 542 C C . GLN A 1 72 ? 3.704 6.525 12.642 1.00 90.88 72 GLN A C 1
ATOM 544 O O . GLN A 1 72 ? 3.527 5.382 13.073 1.00 90.88 72 GLN A O 1
ATOM 549 N N . PRO A 1 73 ? 4.644 7.316 13.187 1.00 87.88 73 PRO A N 1
ATOM 550 C CA . PRO A 1 73 ? 5.332 6.957 14.423 1.00 87.88 73 PRO A CA 1
ATOM 551 C C . PRO A 1 73 ? 4.340 6.637 15.555 1.00 87.88 73 PRO A C 1
ATOM 553 O O . PRO A 1 73 ? 3.416 7.406 15.825 1.00 87.88 73 PRO A O 1
ATOM 556 N N . GLY A 1 74 ? 4.533 5.494 16.219 1.00 88.00 74 GLY A N 1
ATOM 557 C CA . GLY A 1 74 ? 3.618 4.989 17.253 1.00 88.00 74 GLY A CA 1
ATOM 558 C C . GLY A 1 74 ? 2.429 4.184 16.715 1.00 88.00 74 GLY A C 1
ATOM 559 O O . GLY A 1 74 ? 1.612 3.701 17.499 1.00 88.00 74 GLY A O 1
ATOM 560 N N . GLU A 1 75 ? 2.331 4.005 15.398 1.00 91.69 75 GLU A N 1
ATOM 561 C CA . GLU A 1 75 ? 1.374 3.095 14.780 1.00 91.69 75 GLU A CA 1
ATOM 562 C C . GLU A 1 75 ? 2.027 1.769 14.382 1.00 91.69 75 GLU A C 1
ATOM 564 O O . GLU A 1 75 ? 3.220 1.681 14.084 1.00 91.69 75 GLU A O 1
ATOM 569 N N . GLN A 1 76 ? 1.217 0.716 14.350 1.00 90.44 76 GLN A N 1
ATOM 570 C CA . GLN A 1 76 ? 1.623 -0.612 13.928 1.00 90.44 76 GLN A CA 1
ATOM 571 C C . GLN A 1 76 ? 0.658 -1.148 12.873 1.00 90.44 76 GLN A C 1
ATOM 573 O O . GLN A 1 76 ? -0.552 -1.216 13.081 1.00 90.44 76 GLN A O 1
ATOM 578 N N . ALA A 1 77 ? 1.216 -1.584 11.745 1.00 91.69 77 ALA A N 1
ATOM 579 C CA . ALA A 1 77 ? 0.480 -2.341 10.745 1.00 91.69 77 ALA A CA 1
ATOM 580 C C . ALA A 1 77 ? 0.321 -3.803 11.192 1.00 91.69 77 ALA A C 1
ATOM 582 O O . ALA A 1 77 ? 1.288 -4.449 11.605 1.00 91.69 77 ALA A O 1
ATOM 583 N N . MET A 1 78 ? -0.894 -4.334 11.092 1.00 92.38 78 MET A N 1
ATOM 584 C CA . MET A 1 78 ? -1.237 -5.707 11.455 1.00 92.38 78 MET A CA 1
ATOM 585 C C . MET A 1 78 ? -2.082 -6.360 10.368 1.00 92.38 78 MET A C 1
ATOM 587 O O . MET A 1 78 ? -2.981 -5.732 9.815 1.00 92.38 78 MET A O 1
ATOM 591 N N . LYS A 1 79 ? -1.831 -7.645 10.106 1.00 92.06 79 LYS A N 1
ATOM 592 C CA . LYS A 1 79 ? -2.667 -8.460 9.223 1.00 92.06 79 LYS A CA 1
ATOM 593 C C . LYS A 1 79 ? -3.758 -9.164 10.027 1.00 92.06 79 LYS A C 1
ATOM 595 O O . LYS A 1 79 ? -3.476 -9.820 11.030 1.00 92.06 79 LYS A O 1
ATOM 600 N N . ILE A 1 80 ? -4.995 -9.066 9.562 1.00 94.06 80 ILE A N 1
ATOM 601 C CA . ILE A 1 80 ? -6.151 -9.716 10.169 1.00 94.06 80 ILE A CA 1
ATOM 602 C C . ILE A 1 80 ? -6.136 -11.208 9.825 1.00 94.06 80 ILE A C 1
ATOM 604 O O . ILE A 1 80 ? -6.247 -11.601 8.666 1.00 94.06 80 ILE A O 1
ATOM 608 N N . LEU A 1 81 ? -5.990 -12.060 10.841 1.00 94.81 81 LEU A N 1
ATOM 609 C CA . LEU A 1 81 ? -5.880 -13.515 10.657 1.00 94.81 81 LEU A CA 1
ATOM 610 C C . LEU A 1 81 ? -7.240 -14.220 10.558 1.00 94.81 81 LEU A C 1
ATOM 612 O O . LEU A 1 81 ? -7.344 -15.308 9.995 1.00 94.81 81 LEU A O 1
ATOM 616 N N . GLN A 1 82 ? -8.284 -13.600 11.100 1.00 96.38 82 GLN A N 1
ATOM 617 C CA . GLN A 1 82 ? -9.650 -14.113 11.123 1.00 96.38 82 GLN A CA 1
ATOM 618 C C . GLN A 1 82 ? -10.633 -12.949 11.055 1.00 96.38 82 GLN A C 1
ATOM 620 O O . GLN A 1 82 ? -10.310 -11.860 11.517 1.00 96.38 82 GLN A O 1
ATOM 625 N N . ASN A 1 83 ? -11.825 -13.170 10.501 1.00 96.88 83 ASN A N 1
ATOM 626 C CA . ASN A 1 83 ? -12.856 -12.134 10.461 1.00 96.88 83 ASN A CA 1
ATOM 627 C C . ASN A 1 83 ? -13.193 -11.678 11.890 1.00 96.88 83 ASN A C 1
ATOM 629 O O . ASN A 1 83 ? -13.458 -12.512 12.756 1.00 96.88 83 ASN A O 1
ATOM 633 N N . VAL A 1 84 ? -13.223 -10.369 12.120 1.00 95.00 84 VAL A N 1
ATOM 634 C CA . VAL A 1 84 ? -13.562 -9.760 13.410 1.00 95.00 84 VAL A CA 1
ATOM 635 C C . VAL A 1 84 ? -14.725 -8.798 13.210 1.00 95.00 84 VAL A C 1
ATOM 637 O O . VAL A 1 84 ? -14.726 -7.982 12.289 1.00 95.00 84 VAL A O 1
ATOM 640 N N . ALA A 1 85 ? -15.721 -8.881 14.086 1.00 96.00 85 ALA A N 1
ATOM 641 C CA . ALA A 1 85 ? -16.757 -7.866 14.214 1.00 96.00 85 ALA A CA 1
ATOM 642 C C . ALA A 1 85 ? -16.561 -7.144 15.548 1.00 96.00 85 ALA A C 1
ATOM 644 O O . ALA A 1 85 ? -16.397 -7.802 16.573 1.00 96.00 85 ALA A O 1
ATOM 645 N N . VAL A 1 86 ? -16.595 -5.813 15.522 1.00 94.06 86 VAL A N 1
ATOM 646 C CA . VAL A 1 86 ? -16.581 -4.949 16.709 1.00 94.06 86 VAL A CA 1
ATOM 647 C C . VAL A 1 86 ? -17.904 -4.173 16.712 1.00 94.06 86 VAL A C 1
ATOM 649 O O . VAL A 1 86 ? -18.000 -3.114 16.077 1.00 94.0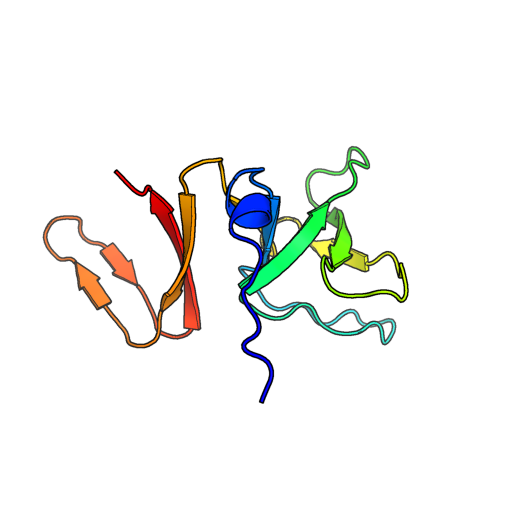6 86 VAL A O 1
ATOM 652 N N . PRO A 1 87 ? -18.973 -4.740 17.307 1.00 94.69 87 PRO A N 1
ATOM 653 C CA . PRO A 1 87 ? -20.326 -4.197 17.205 1.00 94.69 87 PRO A CA 1
ATOM 654 C C . PRO A 1 87 ? -20.460 -2.774 17.747 1.00 94.69 87 PRO A C 1
ATOM 656 O O . PRO A 1 87 ? -21.203 -1.974 17.179 1.00 94.69 87 PRO A O 1
ATOM 659 N N . GLU A 1 88 ? -19.712 -2.445 18.798 1.00 96.50 88 GLU A N 1
ATOM 660 C CA . GLU A 1 88 ? -19.763 -1.172 19.525 1.00 96.50 88 GLU A CA 1
ATOM 661 C C . GLU A 1 88 ? -19.474 0.019 18.608 1.00 96.50 88 GLU A C 1
ATOM 663 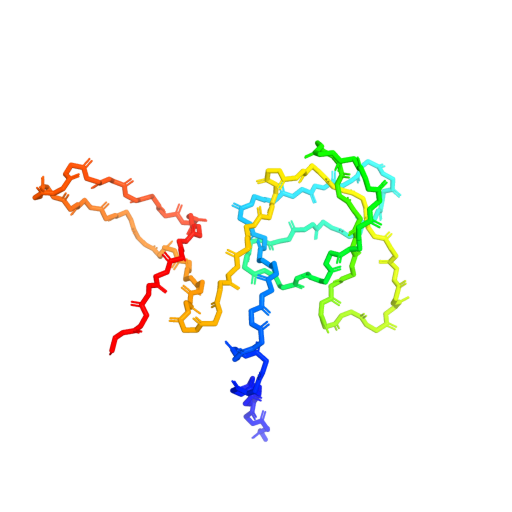O O . GLU A 1 88 ? -20.062 1.087 18.759 1.00 96.50 88 GLU A O 1
ATOM 668 N N . ILE A 1 89 ? -18.606 -0.189 17.617 1.00 95.00 89 ILE A N 1
ATOM 669 C CA . ILE A 1 89 ? -18.214 0.818 16.623 1.00 95.00 89 ILE A CA 1
ATOM 670 C C . ILE A 1 89 ? -18.686 0.468 15.209 1.00 95.00 89 ILE A C 1
ATOM 672 O O . ILE A 1 89 ? -18.252 1.088 14.242 1.00 95.00 89 ILE A O 1
ATOM 676 N N . LYS A 1 90 ? -19.571 -0.529 15.066 1.00 95.06 90 LYS A N 1
ATOM 677 C CA . LYS A 1 90 ? -20.075 -1.026 13.773 1.00 95.06 90 LYS A CA 1
ATOM 678 C C . LYS A 1 90 ? -18.955 -1.364 12.773 1.00 95.06 90 LYS A C 1
ATOM 680 O O . LYS A 1 90 ? -19.139 -1.229 11.565 1.00 95.06 90 LYS A O 1
ATOM 685 N N . LEU A 1 91 ? -17.802 -1.818 13.266 1.00 94.19 91 LEU A N 1
ATOM 686 C CA . LEU A 1 91 ? -16.644 -2.155 12.441 1.00 94.19 91 LEU A CA 1
ATOM 687 C C . LEU A 1 91 ? -16.639 -3.652 12.129 1.00 94.19 91 LEU A C 1
ATOM 689 O O . LEU A 1 91 ? -16.855 -4.492 13.006 1.00 94.19 91 LEU A O 1
ATOM 693 N N . ARG A 1 92 ? -16.349 -3.994 10.874 1.00 96.31 92 ARG A N 1
ATOM 694 C CA . ARG A 1 92 ? -16.099 -5.369 10.447 1.00 96.31 92 ARG A CA 1
ATOM 695 C C . ARG A 1 92 ? -14.777 -5.421 9.700 1.00 96.31 92 ARG A C 1
ATOM 697 O O . ARG A 1 92 ? -14.615 -4.743 8.692 1.00 96.31 92 ARG A O 1
ATOM 704 N N . LEU A 1 93 ? -13.865 -6.231 10.215 1.00 94.88 93 LEU A N 1
ATOM 705 C CA . LEU A 1 93 ? -12.559 -6.494 9.632 1.00 94.88 93 LEU A CA 1
ATOM 706 C C . LEU A 1 93 ? -12.565 -7.910 9.072 1.00 94.88 93 LEU A C 1
ATOM 708 O O . LEU A 1 93 ? -13.025 -8.851 9.726 1.00 94.88 93 LEU A O 1
ATOM 712 N N . TYR A 1 94 ? -12.070 -8.063 7.858 1.00 96.19 94 TYR A N 1
ATOM 713 C CA . TYR A 1 94 ? -12.020 -9.345 7.177 1.00 96.19 94 TYR A CA 1
ATOM 714 C C . TYR A 1 94 ? -10.617 -9.921 7.216 1.00 96.19 94 TYR A C 1
ATOM 716 O O . TYR A 1 94 ? -9.621 -9.198 7.250 1.00 96.19 94 TYR A O 1
ATOM 724 N N . ARG A 1 95 ? -10.552 -11.250 7.199 1.00 95.19 95 ARG A N 1
ATOM 725 C CA . ARG A 1 95 ? -9.314 -11.997 7.036 1.00 95.19 95 ARG A CA 1
ATOM 726 C C . ARG A 1 95 ? -8.532 -11.454 5.839 1.00 95.19 95 ARG A C 1
ATOM 728 O O . ARG A 1 95 ? -9.109 -11.105 4.815 1.00 95.19 95 ARG A O 1
ATOM 735 N N . ASP A 1 96 ? -7.220 -11.404 6.016 1.00 92.88 96 ASP A N 1
ATOM 736 C CA . ASP A 1 96 ? -6.234 -10.913 5.062 1.00 92.88 96 ASP A CA 1
ATOM 737 C C . ASP A 1 96 ? -6.246 -9.397 4.812 1.00 92.88 96 ASP A C 1
ATOM 739 O O . ASP A 1 96 ? -5.393 -8.909 4.081 1.00 92.88 96 ASP A O 1
ATOM 743 N N . GLN A 1 97 ? -7.089 -8.618 5.497 1.00 93.75 97 GLN A N 1
ATOM 744 C CA . GLN A 1 97 ? -6.935 -7.162 5.512 1.00 93.75 97 GLN A CA 1
ATOM 745 C C . GLN A 1 97 ? -5.721 -6.731 6.340 1.00 93.75 97 GLN A C 1
ATOM 747 O O . GLN A 1 97 ? -5.333 -7.394 7.307 1.00 93.75 97 GLN A O 1
ATOM 752 N N . VAL A 1 98 ? -5.144 -5.588 5.976 1.00 93.69 98 VAL A N 1
ATOM 753 C CA . VAL A 1 98 ? -4.126 -4.900 6.772 1.00 93.69 98 VAL A CA 1
ATOM 754 C C . VAL A 1 98 ? -4.783 -3.715 7.469 1.00 93.69 98 VAL A C 1
ATOM 756 O O . VAL A 1 98 ? -5.470 -2.914 6.839 1.00 93.69 98 VAL A O 1
ATOM 759 N N . CYS A 1 99 ? -4.581 -3.609 8.776 1.00 92.38 99 CYS A N 1
ATOM 760 C CA . CYS A 1 99 ? -5.073 -2.510 9.596 1.00 92.38 99 CYS A CA 1
ATOM 761 C C . CYS A 1 99 ? -3.901 -1.785 10.248 1.00 92.38 99 CYS A C 1
ATOM 763 O O . CYS A 1 99 ? -2.887 -2.404 10.571 1.00 92.38 99 CYS A O 1
ATOM 765 N N . ILE A 1 100 ? -4.059 -0.485 10.468 1.00 93.00 100 ILE A N 1
ATOM 766 C CA . ILE A 1 100 ? -3.090 0.338 11.186 1.00 93.00 100 ILE A CA 1
ATOM 767 C C . ILE A 1 100 ? -3.687 0.643 12.556 1.00 93.00 100 ILE A C 1
ATOM 769 O O . ILE A 1 100 ? -4.786 1.189 12.649 1.00 93.00 100 ILE A O 1
ATOM 773 N N . ILE A 1 101 ? -2.990 0.235 13.614 1.00 90.69 101 ILE A N 1
ATOM 774 C CA . ILE A 1 101 ? -3.407 0.454 14.999 1.00 90.69 101 ILE A CA 1
ATOM 775 C C . ILE A 1 101 ? -2.462 1.431 15.687 1.00 90.69 101 ILE A C 1
ATOM 777 O O . ILE A 1 101 ? -1.259 1.413 15.440 1.00 90.69 101 ILE A O 1
ATOM 781 N N . LYS A 1 102 ? -2.995 2.262 16.580 1.00 88.56 102 LYS A N 1
ATOM 782 C CA . LYS A 1 102 ? -2.194 3.154 17.418 1.00 88.56 102 LYS A CA 1
ATOM 783 C C . LYS A 1 102 ? -1.839 2.449 18.723 1.00 88.56 102 LYS A C 1
ATOM 785 O O . LYS A 1 102 ? -2.733 1.943 19.400 1.00 88.56 102 LYS A O 1
ATOM 790 N N . LEU A 1 103 ? -0.551 2.395 19.054 1.00 79.25 103 LEU A N 1
ATOM 791 C CA . LEU A 1 103 ? -0.069 1.858 20.324 1.00 79.25 103 LEU A CA 1
ATOM 792 C C . LEU A 1 103 ? -0.076 2.997 21.357 1.00 79.25 103 LEU A C 1
ATOM 794 O O . LEU A 1 103 ? 0.499 4.056 21.099 1.00 79.25 103 LEU A O 1
ATOM 798 N N . TYR A 1 104 ? -0.766 2.794 22.480 1.00 70.00 104 TYR A N 1
ATOM 799 C CA . TYR A 1 104 ? -0.826 3.721 23.618 1.00 70.00 104 TYR A CA 1
ATOM 800 C C . TYR A 1 104 ? 0.010 3.193 24.780 1.00 70.00 104 TYR A C 1
ATOM 802 O O . TYR A 1 104 ? 0.045 1.951 24.949 1.00 70.00 104 TYR A O 1
#

Sequence (104 aa):
MSSRRGSAAAMLTGGYVVIHEYAPSNGAAPLVLGERVHVVDNGDPDWLHGFREHDRTERLLSFPATCVALVQPGEQAMKILQNVAVPEIKLRLYRDQVCIIKLY

InterPro domains:
  IPR036028 SH3-like domain superfamily [SSF50044] (16-76)
  IPR039688 STAC1/2/3 [PTHR15135] (11-101)
  IPR059031 STAC3-related SH3 domain [PF26085] (73-100)

pLDDT: mean 85.25, std 16.48, range [32.31, 96.88]

Radius of gyration: 15.14 Å; chains: 1; bounding box: 40×35×40 Å